Protein AF-A0A838TYN8-F1 (afdb_monomer_lite)

Sequence (118 aa):
MLHDFSKNAKSTIFTCGDSKSPSYIIQNEPIKKMFFDCVKKGIKYNYITEITEENIPYCKEILQIIGPDELRHLDKIKGNFALTESEYLASCILLDEQPLAQLIYSNVKEIVEQQKYL

Secondary structure (DSSP, 8-state):
-HHHHHHH-SSEEEEEE-TTHHHHHHH-HHHHHHHHHHHHTT-EEEEEE---TTTHHHHHHHHHHH-TTSEE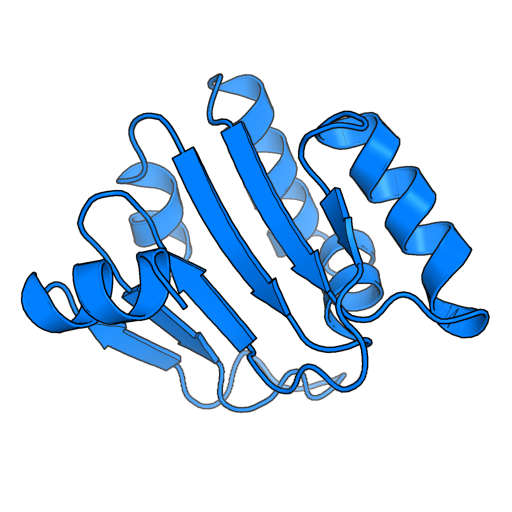E-TT----EEE-SS-EEEES---TTSS-S-EEEE--HHHHHHHH--

Foldseek 3Di:
DVLVQLVPFDAEKEWEDEQCVLVCCVVVVVNVVSLLVSVVVNHAAQYEYAHDPVR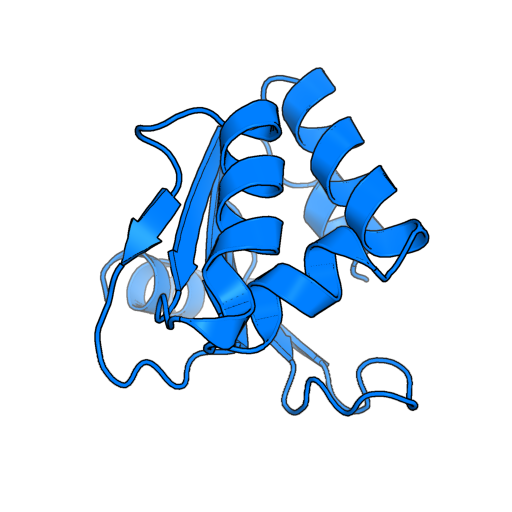VVSVVVVCVRRNDNRYYHDPPGDFAWMAGQFKIWGQPDPDPPDPSPDIDIDRPNVVRVVVVVD

pLDDT: mean 87.52, std 13.33, range [44.78, 98.38]

Radius of gyration: 13.22 Å; chains: 1; bounding box: 30×31×34 Å

Structure (mmCIF, N/CA/C/O backbone):
data_AF-A0A838TYN8-F1
#
_entry.id   AF-A0A838TYN8-F1
#
loop_
_atom_site.group_PDB
_atom_site.id
_atom_site.type_symbol
_atom_site.label_atom_id
_atom_site.label_alt_id
_atom_site.label_comp_id
_atom_site.label_asym_id
_atom_site.label_entity_id
_atom_site.label_seq_id
_atom_site.pdbx_PDB_ins_code
_atom_site.Cartn_x
_atom_site.Cartn_y
_atom_site.Cartn_z
_atom_site.occupancy
_atom_site.B_iso_or_equiv
_atom_site.auth_seq_id
_atom_site.auth_comp_id
_atom_site.auth_asym_id
_atom_site.auth_atom_id
_atom_site.pdbx_PDB_model_num
ATOM 1 N N . MET A 1 1 ? 11.645 -11.746 -4.706 1.00 56.94 1 MET A N 1
ATOM 2 C CA . MET A 1 1 ? 10.298 -11.405 -5.218 1.00 56.94 1 MET A CA 1
ATOM 3 C C . MET A 1 1 ? 9.819 -10.042 -4.714 1.00 56.94 1 MET A C 1
ATOM 5 O O . MET A 1 1 ? 9.897 -9.106 -5.487 1.00 56.94 1 MET A O 1
ATOM 9 N N . LEU A 1 2 ? 9.423 -9.853 -3.444 1.00 57.97 2 LEU A N 1
ATOM 10 C CA . LEU A 1 2 ? 9.004 -8.526 -2.921 1.00 57.97 2 LEU A CA 1
ATOM 11 C C . LEU A 1 2 ? 10.092 -7.437 -2.999 1.00 57.97 2 LEU A C 1
ATOM 13 O O . LEU A 1 2 ? 9.846 -6.296 -3.386 1.00 57.97 2 LEU A O 1
ATOM 17 N N . HIS A 1 3 ? 11.325 -7.810 -2.660 1.00 57.59 3 HIS A N 1
ATOM 18 C CA . HIS A 1 3 ? 12.484 -6.926 -2.768 1.00 57.59 3 HIS A CA 1
ATOM 19 C C . HIS A 1 3 ? 12.847 -6.592 -4.227 1.00 57.59 3 HIS A C 1
ATOM 21 O O . HIS A 1 3 ? 13.460 -5.561 -4.479 1.00 57.59 3 HIS A O 1
ATOM 27 N N . ASP A 1 4 ? 12.457 -7.434 -5.188 1.00 73.56 4 ASP A N 1
ATOM 28 C CA . ASP A 1 4 ? 12.692 -7.181 -6.614 1.00 73.56 4 ASP A CA 1
ATOM 29 C C . ASP A 1 4 ? 11.582 -6.285 -7.179 1.00 73.56 4 ASP A C 1
ATOM 31 O O . ASP A 1 4 ? 11.876 -5.294 -7.838 1.00 73.56 4 ASP A O 1
ATOM 35 N N . PHE A 1 5 ? 10.329 -6.538 -6.788 1.00 80.50 5 PHE A N 1
ATOM 36 C CA . PHE A 1 5 ? 9.166 -5.709 -7.114 1.00 80.50 5 PHE A CA 1
ATOM 37 C C . PHE A 1 5 ? 9.370 -4.234 -6.724 1.00 80.50 5 PHE A C 1
ATOM 39 O O . PHE A 1 5 ? 9.244 -3.331 -7.548 1.00 80.50 5 PHE A O 1
ATOM 46 N N . SER A 1 6 ? 9.771 -3.971 -5.476 1.00 73.19 6 SER A N 1
ATOM 47 C CA . SER A 1 6 ? 10.015 -2.597 -4.998 1.00 73.19 6 SER A CA 1
ATOM 48 C C . SER A 1 6 ? 11.232 -1.926 -5.647 1.00 73.19 6 SER A C 1
ATOM 50 O O . SER A 1 6 ? 11.293 -0.701 -5.723 1.00 73.19 6 SER A O 1
ATOM 52 N N . LYS A 1 7 ? 12.209 -2.698 -6.138 1.00 78.88 7 LYS A N 1
ATOM 53 C CA . LYS A 1 7 ? 13.351 -2.166 -6.898 1.00 78.88 7 LYS A CA 1
ATOM 54 C C . LYS A 1 7 ? 12.994 -1.800 -8.334 1.00 78.88 7 LYS A C 1
ATOM 56 O O . LYS A 1 7 ? 13.631 -0.910 -8.891 1.00 78.88 7 LYS A O 1
ATOM 61 N N . ASN A 1 8 ? 12.027 -2.497 -8.917 1.00 84.50 8 ASN A N 1
ATOM 62 C CA . ASN A 1 8 ? 11.589 -2.282 -10.290 1.00 84.50 8 ASN A CA 1
ATOM 63 C C . ASN A 1 8 ? 10.615 -1.106 -10.425 1.00 84.50 8 ASN A C 1
ATOM 65 O O . ASN A 1 8 ? 10.479 -0.566 -11.523 1.00 84.50 8 ASN A O 1
ATOM 69 N N . ALA A 1 9 ? 9.970 -0.692 -9.329 1.00 87.88 9 ALA A N 1
ATOM 70 C CA . ALA A 1 9 ? 9.147 0.511 -9.283 1.00 87.88 9 ALA A CA 1
ATOM 71 C C . ALA A 1 9 ? 9.970 1.748 -9.668 1.00 87.88 9 ALA A C 1
ATOM 73 O O . ALA A 1 9 ? 11.002 2.040 -9.057 1.00 87.88 9 ALA A O 1
ATOM 74 N N . LYS A 1 10 ? 9.511 2.483 -10.686 1.00 89.44 10 LYS A N 1
ATOM 75 C CA . LYS A 1 10 ? 10.254 3.641 -11.215 1.00 89.44 10 LYS A CA 1
ATOM 76 C C . LYS A 1 10 ? 9.770 4.965 -10.647 1.00 89.44 10 LYS A C 1
ATOM 78 O O . LYS A 1 10 ? 10.573 5.875 -10.464 1.00 89.44 10 LYS A O 1
ATOM 83 N N . SER A 1 11 ? 8.468 5.090 -10.419 1.00 93.25 11 SER A N 1
ATOM 84 C CA . SER A 1 11 ? 7.834 6.361 -10.069 1.00 93.25 11 SER A CA 1
ATOM 85 C C . SER A 1 11 ? 6.670 6.218 -9.100 1.00 93.25 11 SER A C 1
ATOM 87 O O . SER A 1 11 ? 6.493 7.077 -8.237 1.00 93.25 11 SER A O 1
ATOM 89 N N . THR A 1 12 ? 5.854 5.170 -9.221 1.00 94.12 12 THR A N 1
ATOM 90 C CA . THR A 1 12 ? 4.648 5.023 -8.401 1.00 94.12 12 THR A CA 1
ATOM 91 C C . THR A 1 12 ? 4.372 3.567 -8.072 1.00 94.12 12 THR A C 1
ATOM 93 O O . THR A 1 12 ? 4.408 2.706 -8.950 1.00 94.12 12 THR A O 1
ATOM 96 N N . ILE A 1 13 ? 4.040 3.318 -6.809 1.00 94.19 13 ILE A N 1
ATOM 97 C CA . ILE A 1 13 ? 3.477 2.058 -6.339 1.00 94.19 13 ILE A CA 1
ATOM 98 C C . ILE A 1 13 ? 2.011 2.300 -5.988 1.00 94.19 13 ILE A C 1
ATOM 100 O O . ILE A 1 13 ? 1.691 3.196 -5.209 1.00 94.19 13 ILE A O 1
ATOM 104 N N . PHE A 1 14 ? 1.112 1.504 -6.556 1.00 94.31 14 PHE A N 1
ATOM 105 C CA . PHE A 1 14 ? -0.290 1.486 -6.140 1.00 94.31 14 PHE A CA 1
ATOM 106 C C . PHE A 1 14 ? -0.470 0.339 -5.163 1.00 94.31 14 PHE A C 1
ATOM 108 O O . PHE A 1 14 ? -0.030 -0.771 -5.448 1.00 94.31 14 PHE A O 1
ATOM 115 N N . THR A 1 15 ? -1.121 0.589 -4.037 1.00 92.81 15 THR A N 1
ATOM 116 C CA . THR A 1 15 ? -1.380 -0.430 -3.022 1.00 92.81 15 THR A CA 1
ATOM 117 C C . THR A 1 15 ? -2.868 -0.444 -2.723 1.00 92.81 15 THR A C 1
ATOM 119 O O . THR A 1 15 ? -3.471 0.595 -2.464 1.00 92.81 15 THR A O 1
ATOM 122 N N . CYS A 1 16 ? -3.455 -1.630 -2.744 1.00 93.25 16 CYS A N 1
ATOM 123 C CA . CYS A 1 16 ? -4.830 -1.887 -2.359 1.00 93.25 16 CYS A CA 1
ATOM 124 C C . CYS A 1 16 ? -4.790 -2.923 -1.241 1.00 93.25 16 CYS A C 1
ATOM 126 O O . CYS A 1 16 ? -4.352 -4.053 -1.467 1.00 93.25 16 CYS A O 1
ATOM 128 N N . GLY A 1 17 ? -5.169 -2.509 -0.036 1.00 91.69 17 GLY A N 1
ATOM 129 C CA . GLY A 1 17 ? -5.136 -3.350 1.153 1.00 91.69 17 GLY A CA 1
ATOM 130 C C . GLY A 1 17 ? -6.472 -3.345 1.879 1.00 91.69 17 GLY A C 1
ATOM 131 O O . GLY A 1 17 ? -7.198 -2.353 1.849 1.00 91.69 17 GLY A O 1
ATOM 132 N N . ASP A 1 18 ? -6.798 -4.446 2.547 1.00 92.38 18 ASP A N 1
ATOM 133 C CA . ASP A 1 18 ? -7.918 -4.476 3.483 1.00 92.38 18 ASP A CA 1
ATOM 134 C C . ASP A 1 18 ? -7.617 -3.663 4.758 1.00 92.38 18 ASP A C 1
ATOM 136 O O . ASP A 1 18 ? -6.521 -3.132 4.948 1.00 92.38 18 ASP A O 1
ATOM 140 N N . SER A 1 19 ? -8.587 -3.578 5.672 1.00 93.69 19 SER A N 1
ATOM 141 C CA . SER A 1 19 ? -8.463 -2.804 6.915 1.00 93.69 19 SER A CA 1
ATOM 142 C C . SER A 1 19 ? -7.305 -3.222 7.836 1.00 93.69 19 SER A C 1
ATOM 144 O O . SER A 1 19 ? -6.949 -2.447 8.729 1.00 93.69 19 SER A O 1
ATOM 146 N N . LYS A 1 20 ? -6.679 -4.390 7.625 1.00 91.50 20 LYS A N 1
ATOM 147 C CA . LYS A 1 20 ? -5.491 -4.851 8.368 1.00 91.50 20 LYS A CA 1
ATOM 148 C C . LYS A 1 20 ? -4.173 -4.446 7.709 1.00 91.50 20 LYS A C 1
ATOM 150 O O . LYS A 1 20 ? -3.125 -4.473 8.355 1.00 91.50 20 LYS A O 1
ATOM 155 N N . SER A 1 21 ? -4.198 -4.049 6.439 1.00 91.50 21 SER A N 1
ATOM 156 C CA . SER A 1 21 ? -3.004 -3.615 5.711 1.00 91.50 21 SER A CA 1
ATOM 157 C C . SER A 1 21 ? -2.241 -2.477 6.417 1.00 91.50 21 SER A C 1
ATOM 159 O O . SER A 1 21 ? -1.014 -2.576 6.520 1.00 91.50 21 SER A O 1
ATOM 161 N N . PRO A 1 22 ? -2.889 -1.436 6.995 1.00 94.81 22 PRO A N 1
ATOM 162 C CA . PRO A 1 22 ? -2.169 -0.381 7.708 1.00 94.81 22 PRO A CA 1
ATOM 163 C C . PRO A 1 22 ? -1.332 -0.886 8.889 1.00 94.81 22 PRO A C 1
ATOM 165 O O . PRO A 1 22 ? -0.162 -0.521 9.008 1.00 94.81 22 PRO A O 1
ATOM 168 N N . SER A 1 23 ? -1.899 -1.739 9.751 1.00 94.56 23 SER A N 1
ATOM 169 C 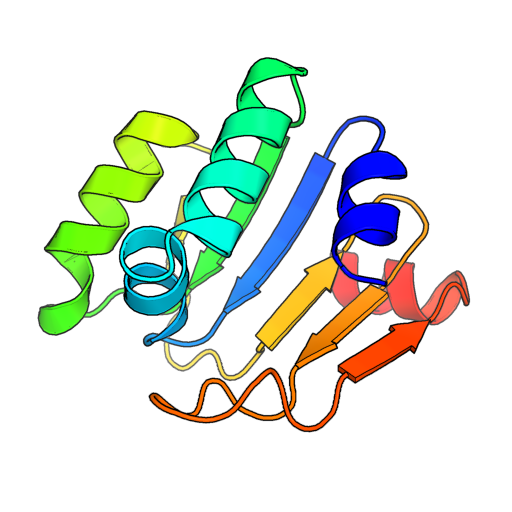CA . SER A 1 23 ? -1.162 -2.285 10.897 1.00 94.56 23 SER A CA 1
ATOM 170 C C . SER A 1 23 ? -0.032 -3.197 10.437 1.00 94.56 23 SER A C 1
ATOM 172 O O . SER A 1 23 ? 1.069 -3.100 10.970 1.00 94.56 23 SER A O 1
ATOM 174 N N . TYR A 1 24 ? -0.260 -4.010 9.402 1.00 89.75 24 TYR A N 1
ATOM 175 C CA . TYR A 1 24 ? 0.776 -4.869 8.833 1.00 89.75 24 TYR A CA 1
ATOM 176 C C . TYR A 1 24 ? 1.978 -4.067 8.312 1.00 89.75 24 TYR A C 1
ATOM 178 O O . TYR A 1 24 ? 3.116 -4.398 8.641 1.00 89.75 24 TYR A O 1
ATOM 186 N N . ILE A 1 25 ? 1.742 -2.988 7.553 1.00 91.50 25 ILE A N 1
ATOM 187 C CA . ILE A 1 25 ? 2.815 -2.127 7.024 1.00 91.50 25 ILE A CA 1
ATOM 188 C C . ILE A 1 25 ? 3.644 -1.518 8.158 1.00 91.50 25 ILE A C 1
ATOM 190 O O . ILE A 1 25 ? 4.867 -1.463 8.055 1.00 91.50 25 ILE A O 1
ATOM 194 N N . ILE A 1 26 ? 2.994 -1.055 9.228 1.00 94.88 26 ILE A N 1
ATOM 195 C CA . ILE A 1 26 ? 3.663 -0.341 10.321 1.00 94.88 26 ILE A CA 1
ATOM 196 C C . ILE A 1 26 ? 4.346 -1.278 11.321 1.00 94.88 26 ILE A C 1
ATOM 198 O O . ILE A 1 26 ? 5.404 -0.932 11.843 1.00 94.88 26 ILE A O 1
ATOM 202 N N . GLN A 1 27 ? 3.765 -2.443 11.605 1.00 92.50 27 GLN A N 1
ATOM 203 C CA . GLN A 1 27 ? 4.272 -3.360 12.632 1.00 92.50 27 GLN A CA 1
ATOM 204 C C . GLN A 1 27 ? 5.291 -4.367 12.086 1.00 92.50 27 GLN A C 1
ATOM 206 O O . GLN A 1 27 ? 6.111 -4.889 12.842 1.00 92.50 27 GLN A O 1
ATOM 211 N N . ASN A 1 28 ? 5.276 -4.647 10.780 1.00 88.56 28 ASN A N 1
ATOM 212 C CA . ASN A 1 28 ? 6.267 -5.512 10.154 1.00 88.56 28 ASN A CA 1
ATOM 213 C C . ASN A 1 28 ? 7.498 -4.691 9.740 1.00 88.56 28 ASN A C 1
ATOM 215 O O . ASN A 1 28 ? 7.525 -4.094 8.667 1.00 88.56 28 ASN A O 1
ATOM 219 N N . GLU A 1 29 ? 8.532 -4.673 10.586 1.00 89.81 29 GLU A N 1
ATOM 220 C CA . GLU A 1 29 ? 9.757 -3.879 10.380 1.00 89.81 29 GLU A CA 1
ATOM 221 C C . GLU A 1 29 ? 10.397 -4.034 8.980 1.00 89.81 29 GLU A C 1
ATOM 223 O O . GLU A 1 29 ? 10.704 -3.016 8.351 1.00 89.81 29 GLU A O 1
ATOM 228 N N . PRO A 1 30 ? 10.564 -5.251 8.417 1.00 87.00 30 PRO A N 1
ATOM 229 C CA . PRO A 1 30 ? 11.010 -5.412 7.031 1.00 87.00 30 PRO A CA 1
ATOM 230 C C . PRO A 1 30 ? 10.141 -4.682 5.996 1.00 87.00 30 PRO A C 1
ATOM 232 O O . PRO A 1 30 ? 10.677 -4.039 5.089 1.00 87.00 30 PRO A O 1
ATOM 235 N N . ILE A 1 31 ? 8.813 -4.762 6.127 1.00 87.38 31 ILE A N 1
ATOM 236 C CA . ILE A 1 31 ? 7.869 -4.106 5.213 1.00 87.38 31 ILE A CA 1
ATOM 237 C C . ILE A 1 31 ? 7.891 -2.592 5.414 1.00 87.38 31 ILE A C 1
ATOM 239 O O . ILE A 1 31 ? 8.017 -1.862 4.432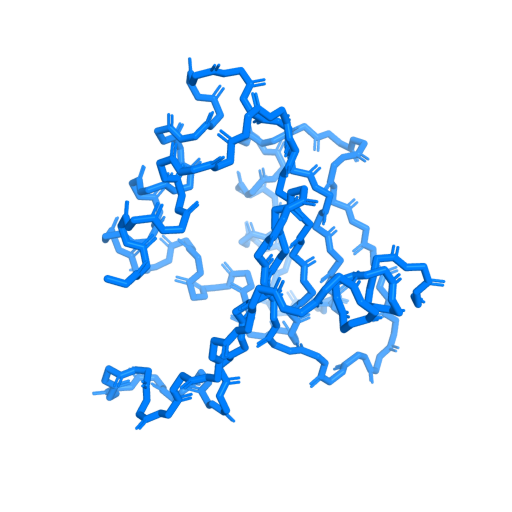 1.00 87.38 31 ILE A O 1
ATOM 243 N N . LYS A 1 32 ? 7.866 -2.116 6.662 1.00 91.44 32 LYS A N 1
ATOM 244 C CA . LYS A 1 32 ? 7.980 -0.693 7.002 1.00 91.44 32 LYS A CA 1
ATOM 245 C C . LYS A 1 32 ? 9.245 -0.075 6.417 1.00 91.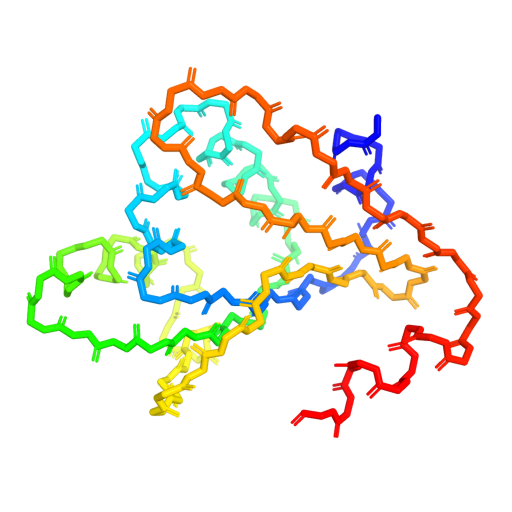44 32 LYS A C 1
ATOM 247 O O . LYS A 1 32 ? 9.201 0.989 5.798 1.00 91.44 32 LYS A O 1
ATOM 252 N N . LYS A 1 33 ? 10.380 -0.767 6.570 1.00 91.06 33 LYS A N 1
ATOM 253 C CA . LYS A 1 33 ? 11.668 -0.341 6.016 1.00 91.06 33 LYS A CA 1
ATOM 254 C C . LYS A 1 33 ? 11.617 -0.264 4.492 1.00 91.06 33 LYS A C 1
ATOM 256 O O . LYS A 1 33 ? 12.007 0.756 3.936 1.00 91.06 33 LYS A O 1
ATOM 261 N N . MET A 1 34 ? 11.110 -1.304 3.823 1.00 87.44 34 MET A N 1
ATOM 262 C CA . MET A 1 34 ? 10.944 -1.310 2.364 1.00 87.44 34 MET A CA 1
ATOM 263 C C . MET A 1 34 ? 10.061 -0.145 1.897 1.00 87.44 34 MET A C 1
ATOM 265 O O . MET A 1 34 ? 10.409 0.550 0.941 1.00 87.44 34 MET A O 1
ATOM 269 N N . PHE A 1 35 ? 8.943 0.082 2.585 1.00 89.62 35 PHE A N 1
ATOM 270 C CA . PHE A 1 35 ? 7.995 1.149 2.294 1.00 89.62 35 PHE A CA 1
ATOM 271 C C . PHE A 1 35 ? 8.672 2.525 2.362 1.00 89.62 35 PHE A C 1
ATOM 273 O O . PHE A 1 35 ? 8.657 3.281 1.388 1.00 89.62 35 PHE A O 1
ATOM 280 N N . PHE A 1 36 ? 9.376 2.794 3.463 1.00 92.38 36 PHE A N 1
ATOM 281 C CA . PHE A 1 36 ? 10.124 4.031 3.680 1.00 92.38 36 PHE A CA 1
ATOM 282 C C . PHE A 1 36 ? 11.291 4.222 2.700 1.00 92.38 36 PHE A C 1
ATOM 284 O O . PHE A 1 36 ? 11.513 5.326 2.200 1.00 92.38 36 PHE A O 1
ATOM 291 N N . ASP A 1 37 ? 12.028 3.155 2.383 1.00 92.75 37 ASP A N 1
ATOM 292 C CA . ASP A 1 37 ? 13.135 3.207 1.425 1.00 92.75 37 ASP A CA 1
ATOM 293 C C . ASP A 1 37 ? 12.645 3.549 0.005 1.00 92.75 37 ASP A C 1
ATOM 295 O O . ASP A 1 37 ? 13.374 4.194 -0.751 1.00 92.75 37 ASP A O 1
ATOM 299 N N . CYS A 1 38 ? 11.414 3.172 -0.364 1.00 92.38 38 CYS A N 1
ATOM 300 C CA . CYS A 1 38 ? 10.805 3.587 -1.632 1.00 92.38 38 CYS A CA 1
ATOM 301 C C . CYS A 1 38 ? 10.484 5.086 -1.642 1.00 92.38 38 CYS A C 1
ATOM 303 O O . CYS A 1 38 ? 10.868 5.782 -2.582 1.00 92.38 38 CYS A O 1
ATOM 305 N N . VAL A 1 39 ? 9.872 5.602 -0.571 1.00 93.81 39 VAL A N 1
ATOM 306 C CA . VAL A 1 39 ? 9.586 7.043 -0.436 1.00 93.81 39 VAL A CA 1
ATOM 307 C C . VAL A 1 39 ? 10.873 7.864 -0.509 1.00 93.81 39 VAL A C 1
ATOM 309 O O . VAL A 1 39 ? 10.949 8.846 -1.244 1.00 93.81 39 VAL A O 1
ATOM 312 N N . LYS A 1 40 ? 11.939 7.420 0.170 1.00 94.06 40 LYS A N 1
ATOM 313 C CA . LYS A 1 40 ? 13.263 8.063 0.103 1.00 94.06 40 LYS A CA 1
ATOM 314 C C . LYS A 1 40 ? 13.859 8.120 -1.304 1.00 94.06 40 LYS A C 1
ATOM 316 O O . LYS A 1 40 ? 14.653 9.014 -1.583 1.00 94.06 40 LYS A O 1
ATOM 321 N N . LYS A 1 41 ? 13.502 7.179 -2.181 1.00 93.69 41 LYS A N 1
ATOM 322 C CA . LYS A 1 41 ? 13.910 7.171 -3.595 1.00 93.69 41 LYS A CA 1
ATOM 323 C C . LYS A 1 41 ? 13.032 8.065 -4.479 1.00 93.69 41 LYS A C 1
ATOM 325 O O . LYS A 1 41 ? 13.282 8.140 -5.677 1.00 93.69 41 LYS A O 1
ATOM 330 N N . GLY A 1 42 ? 12.026 8.733 -3.913 1.00 94.50 42 GLY A N 1
ATOM 331 C CA . GLY A 1 42 ? 11.072 9.560 -4.650 1.00 94.50 42 GLY A CA 1
ATOM 332 C C . GLY A 1 42 ? 9.938 8.768 -5.303 1.00 94.50 42 GLY A C 1
ATOM 333 O O . GLY A 1 42 ? 9.257 9.308 -6.174 1.00 94.50 42 GLY A O 1
ATOM 334 N N . ILE A 1 43 ? 9.734 7.504 -4.911 1.00 95.19 43 ILE A N 1
ATOM 335 C CA . ILE A 1 43 ? 8.587 6.710 -5.363 1.00 95.19 43 ILE A CA 1
ATOM 336 C C . ILE A 1 43 ? 7.351 7.183 -4.602 1.00 95.19 43 ILE A C 1
ATOM 338 O O . ILE A 1 43 ? 7.343 7.179 -3.371 1.00 95.19 43 ILE A O 1
ATOM 342 N N . LYS A 1 44 ? 6.310 7.556 -5.346 1.00 95.62 44 LYS A N 1
ATOM 343 C CA . LYS A 1 44 ? 5.000 7.901 -4.788 1.00 95.62 44 LYS A CA 1
ATOM 344 C C . LYS A 1 44 ? 4.189 6.654 -4.477 1.00 95.62 44 LYS A C 1
ATOM 346 O O . LYS A 1 44 ? 4.269 5.664 -5.208 1.00 95.62 44 LYS A O 1
ATOM 351 N N . TYR A 1 45 ? 3.360 6.729 -3.453 1.00 95.00 45 TYR A N 1
ATOM 352 C CA . TYR A 1 45 ? 2.354 5.731 -3.148 1.00 95.00 45 TYR A CA 1
ATOM 353 C C . TYR A 1 45 ? 0.961 6.229 -3.530 1.00 95.00 45 TYR A C 1
ATOM 355 O O . TYR A 1 45 ? 0.590 7.371 -3.308 1.00 95.00 45 TYR A O 1
ATOM 363 N N . ASN A 1 46 ? 0.163 5.337 -4.101 1.00 95.06 46 ASN A N 1
ATOM 364 C CA . ASN A 1 46 ? -1.280 5.504 -4.211 1.00 95.06 46 ASN A CA 1
ATOM 365 C C . ASN A 1 46 ? -1.913 4.374 -3.415 1.00 95.06 46 ASN A C 1
ATOM 367 O O . ASN A 1 46 ? -2.102 3.273 -3.933 1.00 95.06 46 ASN A O 1
ATOM 371 N N . TYR A 1 47 ? -2.160 4.627 -2.135 1.00 95.75 47 TYR A N 1
ATOM 372 C CA . TYR A 1 47 ? -2.609 3.620 -1.193 1.00 95.75 47 TYR A CA 1
ATOM 373 C C . TYR A 1 47 ? -4.099 3.778 -0.890 1.00 95.75 47 TYR A C 1
ATOM 375 O O . TYR A 1 47 ? -4.554 4.838 -0.464 1.00 95.75 47 TYR A O 1
ATOM 383 N N . ILE A 1 48 ? -4.861 2.709 -1.101 1.00 95.88 48 ILE A N 1
ATOM 384 C CA . ILE A 1 48 ? -6.278 2.627 -0.760 1.00 95.88 48 ILE A CA 1
ATOM 385 C C . ILE A 1 48 ? -6.474 1.518 0.271 1.00 95.88 48 ILE A C 1
ATOM 387 O O . ILE A 1 48 ? -5.976 0.403 0.102 1.00 95.88 48 ILE A O 1
ATOM 391 N N . THR A 1 49 ? -7.211 1.839 1.332 1.00 96.00 49 THR A N 1
ATOM 392 C CA . THR A 1 49 ? -7.591 0.905 2.396 1.00 96.00 49 THR A CA 1
ATOM 393 C C . THR A 1 49 ? -8.952 1.269 2.970 1.00 96.00 49 THR A C 1
ATOM 395 O O . THR A 1 49 ? -9.383 2.421 2.913 1.00 96.00 49 THR A O 1
ATOM 398 N N . GLU A 1 50 ? -9.620 0.311 3.598 1.00 97.06 50 GLU A N 1
ATOM 399 C CA . GLU A 1 50 ? -10.703 0.630 4.523 1.00 97.06 50 GLU A CA 1
ATOM 400 C C . GLU A 1 50 ? -10.075 1.217 5.797 1.00 97.06 50 GLU A C 1
ATOM 402 O O . GLU A 1 50 ? -9.134 0.652 6.357 1.00 97.06 50 GLU A O 1
ATOM 407 N N . ILE A 1 51 ? -10.553 2.388 6.217 1.00 97.69 51 ILE A N 1
ATOM 408 C CA . ILE A 1 51 ? -10.094 3.091 7.418 1.00 97.69 51 ILE A CA 1
ATOM 409 C C . ILE A 1 51 ? -11.186 2.882 8.452 1.00 97.69 51 ILE A C 1
ATOM 411 O O . ILE A 1 51 ? -12.340 3.223 8.205 1.00 97.69 51 ILE A O 1
ATOM 415 N N . THR A 1 52 ? -10.812 2.310 9.586 1.00 97.75 52 THR A N 1
ATOM 416 C CA . THR A 1 52 ? -11.707 1.984 10.695 1.00 97.75 52 THR A CA 1
ATOM 417 C C . THR A 1 52 ? -11.161 2.603 11.974 1.00 97.75 52 THR A C 1
ATOM 419 O O . THR A 1 52 ? -9.998 3.011 12.029 1.00 97.75 52 THR A O 1
ATOM 422 N N . GLU A 1 53 ? -11.973 2.675 13.027 1.00 97.88 53 GLU A N 1
ATOM 423 C CA . GLU A 1 53 ? -11.538 3.243 14.309 1.00 97.88 53 GLU A CA 1
ATOM 424 C C . GLU A 1 53 ? -10.280 2.547 14.854 1.00 97.88 53 GLU A C 1
ATOM 426 O O . GLU A 1 53 ? -9.386 3.199 15.397 1.00 97.88 53 GLU A O 1
ATOM 431 N N . GLU A 1 54 ? -10.166 1.237 14.626 1.00 96.75 54 GLU A N 1
ATOM 432 C CA . GLU A 1 54 ? -9.054 0.409 15.084 1.00 96.75 54 GLU A CA 1
ATOM 433 C C . GLU A 1 54 ? -7.741 0.693 14.343 1.00 96.75 54 GLU A C 1
ATOM 435 O O . GLU A 1 54 ? -6.665 0.518 14.922 1.00 96.75 54 GLU A O 1
ATOM 440 N N . ASN A 1 55 ? -7.796 1.130 13.077 1.00 97.25 55 ASN A N 1
ATOM 441 C CA . ASN A 1 55 ? -6.599 1.311 12.248 1.00 97.25 55 ASN A CA 1
ATOM 442 C C . ASN A 1 55 ? -6.171 2.776 12.036 1.00 97.25 55 ASN A C 1
ATOM 444 O O . ASN A 1 55 ? -5.106 3.019 11.456 1.00 97.25 55 ASN A O 1
ATOM 448 N N . ILE A 1 56 ? -6.932 3.747 12.562 1.00 98.38 56 ILE A N 1
ATOM 449 C CA . ILE A 1 56 ? -6.600 5.182 12.515 1.00 98.38 56 ILE A CA 1
ATOM 450 C C . ILE A 1 56 ? -5.163 5.485 12.979 1.00 98.38 56 ILE A C 1
ATOM 452 O O . ILE A 1 56 ? -4.497 6.272 12.298 1.00 98.38 56 ILE A O 1
ATOM 456 N N . PRO A 1 57 ? -4.640 4.920 14.090 1.00 98.31 57 PRO A N 1
ATOM 457 C CA . PRO A 1 57 ? -3.273 5.211 14.526 1.00 98.31 57 PRO A CA 1
ATOM 458 C C . PRO A 1 57 ? -2.221 4.845 13.470 1.00 98.31 57 PRO A C 1
ATOM 460 O O . PRO A 1 57 ? -1.337 5.651 13.187 1.00 98.31 57 PRO A O 1
ATOM 463 N N . TYR A 1 58 ? -2.366 3.685 12.823 1.00 98.06 58 TYR A N 1
ATOM 464 C CA . TYR A 1 58 ? -1.455 3.240 11.765 1.00 98.06 58 TYR A CA 1
ATOM 465 C C . TYR A 1 58 ? -1.610 4.083 10.500 1.00 98.06 58 TYR A C 1
ATOM 467 O O . TYR A 1 58 ? -0.617 4.480 9.900 1.00 98.06 58 TYR A O 1
ATOM 475 N N . CYS A 1 59 ? -2.846 4.430 10.126 1.00 98.12 59 CYS A N 1
ATOM 476 C CA . CYS A 1 59 ? -3.100 5.320 8.994 1.00 98.12 59 CYS A CA 1
ATOM 477 C C . CYS A 1 59 ? -2.444 6.693 9.193 1.00 98.12 59 CYS A C 1
ATOM 479 O O . CYS A 1 59 ? -1.862 7.232 8.256 1.00 98.12 59 CYS A O 1
ATOM 481 N N . LYS A 1 60 ? -2.471 7.246 10.415 1.00 98.06 60 LYS A N 1
ATOM 482 C CA . LYS A 1 60 ? -1.783 8.506 10.744 1.00 98.06 60 LYS A CA 1
ATOM 483 C C . LYS A 1 60 ? -0.269 8.404 10.582 1.00 98.06 60 LYS A C 1
ATOM 485 O O . LYS A 1 60 ? 0.339 9.343 10.080 1.00 98.06 60 LYS A O 1
ATOM 490 N N . GLU A 1 61 ? 0.333 7.290 10.985 1.00 97.62 61 GLU A N 1
ATOM 491 C CA . GLU A 1 61 ? 1.768 7.069 10.790 1.00 97.62 61 GLU A CA 1
ATOM 492 C C . GLU A 1 61 ? 2.117 6.923 9.303 1.00 97.62 61 GLU A C 1
ATOM 494 O O . GLU A 1 61 ? 3.061 7.544 8.823 1.00 97.62 61 GLU A O 1
ATOM 499 N N . ILE A 1 62 ? 1.303 6.190 8.539 1.00 97.31 62 ILE A N 1
ATOM 500 C CA . ILE A 1 62 ? 1.468 6.071 7.085 1.00 97.31 62 ILE A CA 1
ATOM 501 C C . ILE A 1 62 ? 1.371 7.444 6.415 1.00 97.31 62 ILE A C 1
ATOM 503 O O . ILE A 1 62 ? 2.228 7.786 5.605 1.00 97.31 62 ILE A O 1
ATOM 507 N N . LEU A 1 63 ? 0.397 8.270 6.801 1.00 96.88 63 LEU A N 1
ATOM 508 C CA . LEU A 1 63 ? 0.241 9.640 6.302 1.00 96.88 63 LEU A CA 1
ATOM 509 C C . LEU A 1 63 ? 1.461 10.526 6.571 1.00 96.88 63 LEU A C 1
ATOM 511 O O . LEU A 1 63 ? 1.786 11.376 5.746 1.00 96.88 63 LEU A O 1
ATOM 515 N N . GLN A 1 64 ? 2.157 10.335 7.693 1.00 96.31 64 GLN A N 1
ATOM 516 C CA . GLN A 1 64 ? 3.411 11.048 7.964 1.00 96.31 64 GLN A CA 1
ATOM 517 C C . GLN A 1 64 ? 4.544 10.610 7.026 1.00 96.31 64 GLN A C 1
ATOM 519 O O . GLN A 1 64 ? 5.476 11.380 6.803 1.00 96.31 64 GLN A O 1
ATOM 524 N N . ILE A 1 65 ? 4.466 9.392 6.481 1.00 94.94 65 ILE A N 1
ATOM 525 C CA . ILE A 1 65 ? 5.465 8.827 5.572 1.00 94.94 65 ILE A CA 1
ATOM 526 C C . ILE A 1 65 ? 5.186 9.225 4.115 1.00 94.94 65 ILE A C 1
ATOM 528 O O . ILE A 1 65 ? 6.110 9.675 3.444 1.00 94.94 65 ILE A O 1
ATOM 532 N N . ILE A 1 66 ? 3.950 9.067 3.623 1.00 95.12 66 ILE A N 1
ATOM 533 C CA . ILE A 1 66 ? 3.602 9.265 2.194 1.00 95.12 66 ILE A CA 1
ATOM 534 C C . ILE A 1 66 ? 2.870 10.581 1.897 1.00 95.12 66 ILE A C 1
ATOM 536 O O . ILE A 1 66 ? 2.775 10.998 0.749 1.00 95.12 66 ILE A O 1
ATOM 540 N N . GLY A 1 67 ? 2.379 11.275 2.923 1.00 93.50 67 GLY A N 1
ATOM 541 C CA . GLY A 1 67 ? 1.604 12.504 2.772 1.00 93.50 67 GLY A CA 1
ATOM 542 C C . GLY A 1 67 ? 0.090 12.282 2.594 1.00 93.50 67 GLY A C 1
ATOM 543 O O . GLY A 1 67 ? -0.373 11.160 2.386 1.00 93.50 67 GLY A O 1
ATOM 544 N N . PRO A 1 68 ? -0.709 13.361 2.704 1.00 92.44 68 PRO A N 1
ATOM 545 C CA . PRO A 1 68 ? -2.175 13.306 2.743 1.00 92.44 68 PRO A CA 1
ATOM 546 C C . PRO A 1 68 ? -2.854 12.905 1.434 1.00 92.44 68 PRO A C 1
ATOM 548 O O . PRO A 1 68 ? -3.932 12.322 1.479 1.00 92.44 68 PRO A O 1
ATOM 551 N N . ASP A 1 69 ? -2.239 13.176 0.285 1.00 94.81 69 ASP A N 1
ATOM 552 C CA . ASP A 1 69 ? -2.857 12.912 -1.023 1.00 94.81 69 ASP A CA 1
ATOM 553 C C . ASP A 1 69 ? -2.662 11.460 -1.506 1.00 94.81 69 ASP A C 1
ATOM 555 O O . ASP A 1 69 ? -3.261 11.042 -2.504 1.00 94.81 69 ASP A O 1
ATOM 559 N N . GLU A 1 70 ? -1.835 10.694 -0.786 1.00 96.19 70 GLU A N 1
ATOM 560 C CA . GLU A 1 70 ? -1.348 9.360 -1.155 1.00 96.19 70 GLU A CA 1
ATOM 561 C C . GLU A 1 70 ? -2.052 8.217 -0.394 1.00 96.19 70 GLU A C 1
ATOM 563 O O . GLU A 1 70 ? -1.871 7.051 -0.744 1.00 96.19 70 GLU A O 1
ATOM 568 N N . LEU A 1 71 ? -2.904 8.525 0.597 1.00 97.31 71 LEU A N 1
ATOM 569 C CA . LEU A 1 71 ? -3.758 7.560 1.305 1.00 97.31 71 LEU A CA 1
ATOM 570 C C . LEU A 1 71 ? -5.238 7.902 1.112 1.00 97.31 71 LEU A C 1
ATOM 572 O O . LEU A 1 71 ? -5.667 9.019 1.397 1.00 97.31 71 LEU A O 1
ATOM 576 N N . ARG A 1 72 ? -6.047 6.925 0.694 1.00 96.75 72 ARG A N 1
ATOM 577 C CA . ARG A 1 72 ? -7.493 7.091 0.502 1.00 96.75 72 ARG A CA 1
ATOM 578 C C . ARG A 1 72 ? -8.286 5.995 1.194 1.00 96.75 72 ARG A C 1
ATOM 580 O O . ARG A 1 72 ? -7.860 4.845 1.278 1.00 96.75 72 ARG A O 1
ATOM 587 N N . HIS A 1 73 ? -9.466 6.382 1.654 1.00 96.69 73 HIS A N 1
ATOM 588 C CA . HIS A 1 73 ? -10.436 5.480 2.246 1.00 96.69 73 HIS A CA 1
ATOM 589 C C . HIS A 1 73 ? -11.349 4.873 1.175 1.00 96.69 73 HIS A C 1
ATOM 591 O O . HIS A 1 73 ? -11.844 5.600 0.312 1.00 96.69 73 HIS A O 1
ATOM 597 N N . LEU A 1 74 ? -11.607 3.569 1.268 1.00 96.00 74 LEU A N 1
ATOM 598 C CA . LEU A 1 74 ? -12.668 2.899 0.520 1.00 96.00 74 LEU A CA 1
ATOM 599 C C . LEU A 1 74 ? -13.374 1.868 1.408 1.00 96.00 74 LEU A C 1
ATOM 601 O O . LEU A 1 74 ? -12.746 0.926 1.893 1.00 96.00 74 LEU A O 1
ATOM 605 N N . ASP A 1 75 ? -14.682 2.040 1.590 1.00 95.44 75 ASP A N 1
ATOM 606 C CA . ASP A 1 75 ? -15.516 1.143 2.389 1.00 95.44 75 ASP A CA 1
ATOM 607 C C . ASP A 1 75 ? -15.517 -0.291 1.844 1.00 95.44 75 ASP A C 1
ATOM 609 O O . ASP A 1 75 ? -15.665 -0.519 0.639 1.00 95.44 75 ASP A O 1
ATOM 613 N N . LYS A 1 76 ? -15.448 -1.273 2.755 1.00 91.56 76 LYS A N 1
ATOM 614 C CA . LYS A 1 76 ? -15.626 -2.710 2.475 1.00 91.56 76 LYS A CA 1
ATOM 615 C C . LYS A 1 76 ? -14.658 -3.287 1.435 1.00 91.56 76 LYS A C 1
ATOM 617 O O . LYS A 1 76 ? -14.964 -4.311 0.814 1.00 91.56 76 LYS A O 1
ATOM 622 N N . ILE A 1 77 ? -13.490 -2.671 1.255 1.00 90.06 77 ILE A N 1
ATOM 623 C CA . ILE A 1 77 ? -12.452 -3.171 0.353 1.00 90.06 77 ILE A CA 1
ATOM 624 C C . ILE A 1 77 ? -11.938 -4.547 0.820 1.00 90.06 77 ILE A C 1
ATOM 626 O O . ILE A 1 77 ? -11.817 -4.823 2.014 1.00 90.06 77 ILE A O 1
ATOM 630 N N . LYS A 1 78 ? -11.658 -5.441 -0.135 1.00 83.75 78 LYS A N 1
ATOM 631 C CA . LYS A 1 78 ? -11.116 -6.796 0.111 1.00 83.75 78 LYS A CA 1
ATOM 632 C C . LYS A 1 78 ? -9.847 -7.096 -0.692 1.00 83.75 78 LYS A C 1
ATOM 634 O O . LYS A 1 78 ? -9.399 -8.239 -0.720 1.00 83.75 78 LYS A O 1
ATOM 639 N N . GLY A 1 79 ? -9.303 -6.098 -1.386 1.00 83.56 79 GLY A N 1
ATOM 640 C CA . GLY A 1 79 ? -8.073 -6.249 -2.156 1.00 83.56 79 GLY A CA 1
ATOM 641 C C . GLY A 1 79 ? -6.854 -6.313 -1.241 1.00 83.56 79 GLY A C 1
ATOM 642 O O . GLY A 1 79 ? -6.837 -5.671 -0.201 1.00 83.56 79 GLY A O 1
ATOM 643 N N . ASN A 1 80 ? -5.856 -7.102 -1.636 1.00 88.12 80 ASN A N 1
ATOM 644 C CA . ASN A 1 80 ? -4.561 -7.223 -0.963 1.00 88.12 80 ASN A CA 1
ATOM 645 C C . ASN A 1 80 ? -3.464 -7.366 -2.027 1.00 88.12 80 ASN A C 1
ATOM 647 O O . ASN A 1 80 ? -2.861 -8.429 -2.198 1.00 88.12 80 ASN A O 1
ATOM 651 N N . PHE A 1 81 ? -3.262 -6.308 -2.812 1.00 91.25 81 PHE A N 1
ATOM 652 C CA . PHE A 1 81 ? -2.301 -6.281 -3.909 1.00 91.25 81 PHE A CA 1
ATOM 653 C C . PHE A 1 81 ? -1.526 -4.965 -3.992 1.00 91.25 81 PHE A C 1
ATOM 655 O O . PHE A 1 81 ? -1.957 -3.922 -3.505 1.00 91.25 81 PHE A O 1
ATOM 662 N N . ALA A 1 82 ? -0.376 -5.027 -4.652 1.00 92.06 82 ALA A N 1
ATOM 663 C CA . ALA A 1 82 ? 0.439 -3.895 -5.034 1.00 92.06 82 ALA A CA 1
ATOM 664 C C . ALA A 1 82 ? 0.738 -3.939 -6.539 1.00 92.06 82 ALA A C 1
ATOM 666 O O . ALA A 1 82 ? 0.871 -5.010 -7.137 1.00 92.06 82 ALA A O 1
ATOM 667 N N . LEU A 1 83 ? 0.874 -2.762 -7.139 1.00 93.88 83 LEU A N 1
ATOM 668 C CA . LEU A 1 83 ? 1.227 -2.556 -8.538 1.00 93.88 83 LEU A CA 1
ATOM 669 C C . LEU A 1 83 ? 2.432 -1.633 -8.650 1.00 93.88 83 LEU A C 1
ATOM 671 O O . LEU A 1 83 ? 2.500 -0.621 -7.955 1.00 93.88 83 LEU A O 1
ATOM 675 N N . THR A 1 84 ? 3.323 -1.933 -9.585 1.00 94.12 84 THR A N 1
ATOM 676 C CA . THR A 1 84 ? 4.216 -0.932 -10.181 1.00 94.12 84 THR A CA 1
ATOM 677 C C . THR A 1 84 ? 3.684 -0.542 -11.559 1.00 94.12 84 THR A C 1
ATOM 679 O O . THR A 1 84 ? 2.560 -0.876 -11.938 1.00 94.12 84 THR A O 1
ATOM 682 N N . GLU A 1 85 ? 4.490 0.152 -12.355 1.00 92.00 85 GLU A N 1
ATOM 683 C CA . GLU A 1 85 ? 4.164 0.445 -13.748 1.00 92.00 85 GLU A CA 1
ATOM 684 C C . GLU A 1 85 ? 4.088 -0.809 -14.634 1.00 92.00 85 GLU A C 1
ATOM 686 O O . GLU A 1 85 ? 3.473 -0.756 -15.699 1.00 92.00 85 GLU A O 1
ATOM 691 N N . SER A 1 86 ? 4.722 -1.914 -14.227 1.00 92.38 86 SER A N 1
ATOM 692 C CA . SER A 1 86 ? 4.861 -3.119 -15.057 1.00 92.38 86 SER A CA 1
ATOM 693 C C . SER A 1 86 ? 4.624 -4.437 -14.326 1.00 92.38 86 SER A C 1
ATOM 695 O O . SER A 1 86 ? 4.699 -5.490 -14.954 1.00 92.38 86 SER A O 1
ATOM 697 N N . GLU A 1 87 ? 4.381 -4.411 -13.019 1.00 94.12 87 GLU A N 1
ATOM 698 C CA . GLU A 1 87 ? 4.269 -5.622 -12.209 1.00 94.12 87 GLU A CA 1
ATOM 699 C C . GLU A 1 87 ? 3.046 -5.566 -11.298 1.00 94.12 87 GLU A C 1
ATOM 701 O O . GLU A 1 87 ? 2.715 -4.524 -10.737 1.00 94.12 87 GLU A O 1
ATOM 706 N N . TYR A 1 88 ? 2.412 -6.720 -11.133 1.00 93.00 88 TYR A N 1
ATOM 707 C CA . TYR A 1 88 ? 1.334 -6.998 -10.200 1.00 93.00 88 TYR A CA 1
ATOM 708 C C . TYR A 1 88 ? 1.827 -7.991 -9.156 1.00 93.00 88 TYR A C 1
ATOM 710 O O . TYR A 1 88 ? 2.436 -9.011 -9.496 1.00 93.00 88 TYR A O 1
ATOM 718 N N . LEU A 1 89 ? 1.523 -7.712 -7.893 1.00 91.19 89 LEU A N 1
ATOM 719 C CA . LEU A 1 89 ? 1.779 -8.611 -6.783 1.00 91.19 89 LEU A CA 1
ATOM 720 C C . LEU A 1 89 ? 0.561 -8.652 -5.864 1.00 91.19 89 LEU A C 1
ATOM 722 O O . LEU A 1 89 ? 0.216 -7.637 -5.276 1.00 91.19 89 LEU A O 1
ATOM 726 N N . ALA A 1 90 ? -0.056 -9.813 -5.680 1.00 88.94 90 ALA A N 1
ATOM 727 C CA . ALA A 1 90 ? -1.102 -10.006 -4.678 1.00 88.94 90 ALA A CA 1
ATOM 728 C C . ALA A 1 90 ? -0.674 -10.978 -3.591 1.00 88.94 90 ALA A C 1
ATOM 730 O O . ALA A 1 90 ? 0.070 -11.923 -3.851 1.00 88.94 90 ALA A O 1
ATOM 731 N N . SER A 1 91 ? -1.190 -10.755 -2.387 1.00 78.88 91 SER A N 1
ATOM 732 C CA . SER A 1 91 ? -1.081 -11.670 -1.259 1.00 78.88 91 SER A CA 1
ATOM 733 C C . SER A 1 91 ? -2.457 -12.220 -0.922 1.00 78.88 91 SER A C 1
ATOM 735 O O . SER A 1 91 ? -3.411 -11.463 -0.745 1.00 78.88 91 SER A O 1
ATOM 737 N N . CYS A 1 92 ? -2.567 -13.543 -0.809 1.00 61.19 92 CYS A N 1
ATOM 738 C CA . CYS A 1 92 ? -3.845 -14.169 -0.491 1.00 61.19 92 CYS A CA 1
ATOM 739 C C . CYS A 1 92 ? -4.240 -14.031 0.985 1.00 61.19 92 CYS A C 1
ATOM 741 O O . CYS A 1 92 ? -5.425 -14.152 1.278 1.00 61.19 92 CYS A O 1
ATOM 743 N N . ILE A 1 93 ? -3.305 -13.794 1.919 1.00 53.59 93 ILE A N 1
ATOM 744 C CA . ILE A 1 93 ? -3.639 -13.679 3.345 1.00 53.59 93 ILE A CA 1
ATOM 745 C C . ILE A 1 93 ? -2.609 -12.823 4.108 1.00 53.59 93 ILE A C 1
ATOM 747 O O . ILE A 1 93 ? -1.438 -13.192 4.200 1.00 53.59 93 ILE A O 1
ATOM 751 N N . LEU A 1 94 ? -3.051 -11.712 4.708 1.00 56.31 94 LEU A N 1
ATOM 752 C CA . LEU A 1 94 ? -2.349 -11.036 5.809 1.00 56.31 94 LEU A CA 1
ATOM 753 C C . LEU A 1 94 ? -2.700 -11.776 7.115 1.00 56.31 94 LEU A C 1
ATOM 755 O O . LEU A 1 94 ? -3.517 -11.312 7.906 1.00 56.31 94 LEU A O 1
ATOM 759 N N . LEU A 1 95 ? -2.200 -13.006 7.285 1.00 44.78 95 LEU A N 1
ATOM 760 C CA . LEU A 1 95 ? -2.378 -13.766 8.528 1.00 44.78 95 LEU A CA 1
ATOM 761 C C . LEU A 1 95 ? -1.218 -13.413 9.446 1.00 44.78 95 LEU A C 1
ATOM 763 O O . LEU A 1 95 ? -0.062 -13.584 9.061 1.00 44.78 95 LEU A O 1
ATOM 767 N N . ASP A 1 96 ? -1.567 -12.950 10.641 1.00 45.69 96 ASP A N 1
ATOM 768 C CA . ASP A 1 96 ? -0.719 -12.318 11.654 1.00 45.69 96 ASP A CA 1
ATOM 769 C C . ASP A 1 96 ? 0.564 -13.084 12.059 1.00 45.69 96 ASP A C 1
ATOM 771 O O . ASP A 1 96 ? 1.362 -12.539 12.810 1.00 45.69 96 ASP A O 1
ATOM 775 N N . GLU A 1 97 ? 0.838 -14.297 11.556 1.00 46.50 97 GLU A N 1
ATOM 776 C CA . GLU A 1 97 ? 1.994 -15.102 11.993 1.00 46.50 97 GLU A CA 1
ATOM 777 C C . GLU A 1 97 ? 2.678 -15.982 10.919 1.00 46.50 97 GLU A C 1
ATOM 779 O O . GLU A 1 97 ? 3.625 -16.700 11.241 1.00 46.50 97 GLU A O 1
ATOM 784 N N . GLN A 1 98 ? 2.278 -15.949 9.637 1.00 49.38 98 GLN A N 1
ATOM 785 C CA . GLN A 1 98 ? 2.923 -16.765 8.585 1.00 49.38 98 GLN A CA 1
ATOM 786 C C . GLN A 1 98 ? 3.335 -15.918 7.370 1.00 49.38 98 GLN A C 1
ATOM 788 O O . GLN A 1 98 ? 2.573 -15.056 6.928 1.00 49.38 98 GLN A O 1
ATOM 793 N N . PRO A 1 99 ? 4.534 -16.147 6.800 1.00 51.22 99 PRO A N 1
ATOM 794 C CA . PRO A 1 99 ? 5.061 -15.336 5.711 1.00 51.22 99 PRO A CA 1
ATOM 795 C C . PRO A 1 99 ? 4.193 -15.523 4.468 1.00 51.22 99 PRO A C 1
ATOM 797 O O . PRO A 1 99 ? 4.237 -16.596 3.882 1.00 51.22 99 PRO A O 1
ATOM 800 N N . LEU A 1 100 ? 3.417 -14.493 4.092 1.00 56.50 100 LEU A N 1
ATOM 801 C CA . LEU A 1 100 ? 2.783 -14.286 2.775 1.00 56.50 100 LEU A CA 1
ATOM 802 C C . LEU A 1 100 ? 2.542 -15.603 2.018 1.00 56.50 100 LEU A C 1
ATOM 804 O O . LEU A 1 100 ? 3.189 -15.869 1.006 1.00 56.50 100 LEU A O 1
ATOM 808 N N . ALA A 1 101 ? 1.690 -16.474 2.572 1.00 54.69 101 ALA A N 1
ATOM 809 C CA . ALA A 1 101 ? 1.740 -17.906 2.265 1.00 54.69 101 ALA A CA 1
ATOM 810 C C . ALA A 1 101 ? 1.468 -18.234 0.787 1.00 54.69 101 ALA A C 1
ATOM 812 O O . ALA A 1 101 ? 1.824 -19.317 0.327 1.00 54.69 101 ALA A O 1
ATOM 813 N N . GLN A 1 102 ? 0.870 -17.306 0.030 1.00 69.69 102 GLN A N 1
ATOM 814 C CA . GLN A 1 102 ? 0.711 -17.400 -1.418 1.00 69.69 102 GLN A CA 1
ATOM 815 C C . GLN A 1 102 ? 0.793 -16.000 -2.031 1.00 69.69 102 GLN A C 1
ATOM 817 O O . GLN A 1 102 ? -0.068 -15.151 -1.785 1.00 69.69 102 GLN A O 1
ATOM 822 N N . LEU A 1 103 ? 1.849 -15.771 -2.815 1.00 80.38 103 LEU A N 1
ATOM 823 C CA . LEU A 1 103 ? 2.008 -14.578 -3.638 1.00 80.38 103 LEU A CA 1
ATOM 824 C C . LEU A 1 103 ? 1.623 -14.902 -5.078 1.00 80.38 103 LEU A C 1
ATOM 826 O O . LEU A 1 103 ? 2.122 -15.870 -5.653 1.00 80.38 103 LEU A O 1
ATOM 830 N N . ILE A 1 104 ? 0.782 -14.062 -5.668 1.00 88.12 104 ILE A N 1
ATOM 831 C CA . ILE A 1 104 ? 0.502 -14.084 -7.103 1.00 88.12 104 ILE A CA 1
ATOM 832 C C . ILE A 1 104 ? 1.302 -12.950 -7.726 1.00 88.12 104 ILE A C 1
ATOM 834 O O . ILE A 1 104 ? 1.071 -11.786 -7.411 1.00 88.12 104 ILE A O 1
ATOM 838 N N . TYR A 1 105 ? 2.238 -13.293 -8.604 1.00 90.75 105 TYR A N 1
ATOM 839 C CA . TYR A 1 105 ? 3.009 -12.336 -9.388 1.00 90.75 105 TYR A CA 1
ATOM 840 C C . TYR A 1 105 ? 2.578 -12.392 -10.851 1.00 90.75 105 TYR A C 1
ATOM 842 O O . TYR A 1 105 ? 2.380 -13.477 -11.401 1.00 90.75 105 TYR A O 1
ATOM 850 N N . SER A 1 106 ? 2.480 -11.231 -11.492 1.00 91.75 106 SER A N 1
ATOM 851 C CA . SER A 1 106 ? 2.302 -11.141 -12.938 1.00 91.75 106 SER A CA 1
ATOM 852 C C . SER A 1 106 ? 2.952 -9.881 -13.494 1.00 91.75 106 SER A C 1
ATOM 854 O O . SER A 1 106 ? 2.886 -8.819 -12.887 1.00 91.75 106 SER A O 1
ATOM 856 N N . ASN A 1 107 ? 3.538 -9.990 -14.681 1.00 92.81 107 ASN A N 1
ATOM 857 C CA . ASN A 1 107 ? 3.972 -8.862 -15.507 1.00 92.81 107 ASN A CA 1
ATOM 858 C C . ASN A 1 107 ? 3.188 -8.789 -16.832 1.00 92.81 107 ASN A C 1
ATOM 860 O O . ASN A 1 107 ? 3.601 -8.110 -17.773 1.00 92.81 107 ASN A O 1
ATOM 864 N N . VAL A 1 108 ? 2.059 -9.502 -16.919 1.00 95.38 108 VAL A N 1
ATOM 865 C CA . VAL A 1 108 ? 1.130 -9.401 -18.049 1.00 95.38 108 VAL A CA 1
ATOM 866 C C . VAL A 1 108 ? 0.498 -8.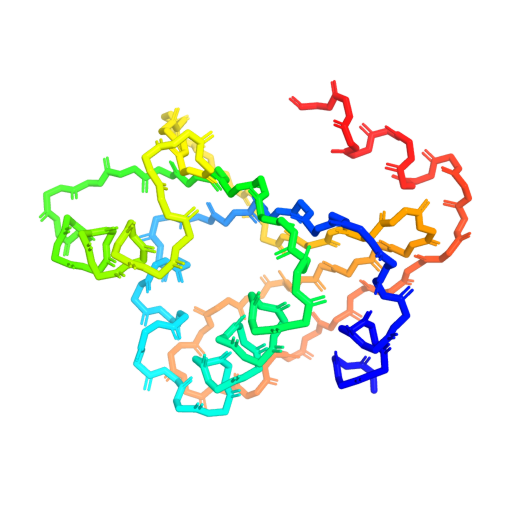014 -18.012 1.00 95.38 108 VAL A C 1
ATOM 868 O O . VAL A 1 108 ? -0.184 -7.663 -17.046 1.00 95.38 108 VAL A O 1
ATOM 871 N N . LYS A 1 109 ? 0.731 -7.229 -19.065 1.00 93.38 109 LYS A N 1
ATOM 872 C CA . LYS A 1 109 ? 0.328 -5.821 -19.159 1.00 93.38 109 LYS A CA 1
ATOM 873 C C . LYS A 1 109 ? -1.160 -5.626 -18.862 1.00 93.38 109 LYS A C 1
ATOM 875 O O . LYS A 1 109 ? -1.518 -4.730 -18.106 1.00 93.38 109 LYS A O 1
ATOM 880 N N . GLU A 1 110 ? -2.008 -6.491 -19.407 1.00 94.19 110 GLU A N 1
ATOM 881 C CA . GLU A 1 110 ? -3.461 -6.432 -19.254 1.00 94.19 110 GLU A CA 1
ATOM 882 C C . GLU A 1 110 ? -3.889 -6.602 -17.789 1.00 94.19 110 GLU A C 1
ATOM 884 O O . GLU A 1 110 ? -4.823 -5.938 -17.351 1.00 94.19 110 GLU A O 1
ATOM 889 N N . ILE A 1 111 ? -3.184 -7.431 -17.009 1.00 93.06 111 ILE A N 1
ATOM 890 C CA . ILE A 1 111 ? -3.460 -7.612 -15.574 1.00 93.06 111 ILE A CA 1
ATOM 891 C C . ILE A 1 111 ? -3.085 -6.345 -14.798 1.00 93.06 111 ILE A C 1
ATOM 893 O O . ILE A 1 111 ? -3.855 -5.891 -13.953 1.00 93.06 111 ILE A O 1
ATOM 897 N N . VAL A 1 112 ? -1.927 -5.749 -15.098 1.00 93.19 112 VAL A N 1
ATOM 898 C CA . VAL A 1 112 ? -1.472 -4.509 -14.448 1.00 93.19 112 VAL A CA 1
ATOM 899 C C . VAL A 1 112 ? -2.423 -3.352 -14.764 1.00 93.19 112 VAL A C 1
ATOM 901 O O . VAL A 1 112 ? -2.837 -2.632 -13.857 1.00 93.19 112 VAL A O 1
ATOM 904 N N . GLU A 1 113 ? -2.812 -3.189 -16.032 1.00 92.06 113 GLU A N 1
ATOM 905 C CA . GLU A 1 113 ? -3.735 -2.131 -16.456 1.00 92.06 113 GLU A CA 1
ATOM 906 C C . GLU A 1 113 ? -5.121 -2.305 -15.834 1.00 92.06 113 GLU A C 1
ATOM 908 O O . GLU A 1 113 ? -5.643 -1.347 -15.268 1.00 92.06 113 GLU A O 1
ATOM 913 N N . GLN A 1 114 ? -5.693 -3.514 -15.860 1.00 92.06 114 GLN A N 1
ATOM 914 C CA . GLN A 1 114 ? -7.003 -3.770 -15.252 1.00 92.06 114 GLN A CA 1
ATOM 915 C C . GLN A 1 114 ? -7.038 -3.371 -13.776 1.00 92.06 114 GLN A C 1
ATOM 917 O O . GLN A 1 114 ? -7.981 -2.719 -13.347 1.00 92.06 114 GLN A O 1
ATOM 922 N N . GLN A 1 115 ? -6.005 -3.715 -13.007 1.00 90.50 115 GLN A N 1
ATOM 923 C CA . GLN A 1 115 ? -5.978 -3.458 -11.565 1.00 90.50 115 GLN A CA 1
ATOM 924 C C . GLN A 1 115 ? -5.626 -2.011 -11.209 1.00 90.50 115 GLN A C 1
ATOM 926 O O . GLN A 1 115 ? -5.964 -1.550 -10.125 1.00 90.50 115 GLN A O 1
ATOM 931 N N . LYS A 1 116 ? -4.964 -1.276 -12.108 1.00 87.94 116 LYS A N 1
ATOM 932 C CA . LYS A 1 116 ? -4.622 0.138 -11.900 1.00 87.94 116 LYS A CA 1
ATOM 933 C C . LYS A 1 116 ? -5.833 1.075 -12.008 1.00 87.94 116 LYS A C 1
ATOM 935 O O . LYS A 1 116 ? -5.796 2.167 -11.446 1.00 87.94 116 LYS A O 1
ATOM 940 N N . TYR A 1 117 ? -6.852 0.684 -12.773 1.00 83.81 117 TYR A N 1
ATOM 941 C CA . TYR A 1 117 ? -8.033 1.505 -13.075 1.00 83.81 117 TYR A CA 1
ATOM 942 C C . TYR A 1 117 ? -9.328 1.007 -12.405 1.00 83.81 117 TYR A C 1
ATOM 944 O O . TYR A 1 117 ? -10.402 1.514 -12.733 1.00 83.81 117 TYR A O 1
ATOM 952 N N . LEU A 1 118 ? -9.223 0.033 -11.496 1.00 71.31 118 LEU A N 1
ATOM 953 C CA . LEU A 1 118 ? -10.282 -0.364 -10.559 1.00 71.31 118 LEU A CA 1
ATOM 954 C C . LEU A 1 118 ? -10.229 0.506 -9.299 1.00 71.31 118 LEU A C 1
ATOM 956 O O . LEU A 1 118 ? -11.322 0.861 -8.808 1.00 71.31 118 LEU A O 1
#